Protein AF-A0A5R9F1H6-F1 (afdb_monomer)

Foldseek 3Di:
DPVQLVVLCVCLVVLLVVDDDVLNVLQVCQLQDQWDFPVSLVSSQVSPPQWDWDWDADPNKIKIKIWDDDPQWIWIWIATDDPRPDTAWIWIGDPNRTQDTAGPPDPPHDRPPTRRDPPVNNPD

Nearest PDB structures (foldseek):
  9b45-assembly1_E  TM=7.311E-01  e=3.780E+00  Pseudomonas virus Pa193
  7zhm-assembly2_D  TM=5.558E-01  e=1.874E+00  Salmonella enterica subsp. enterica serovar Typhimurium
  8eon-assembly1_f  TM=6.351E-01  e=4.248E+00  Pseudomonas phage vB_PaeM_E217
  6hxv-assembly1_A  TM=6.504E-01  e=8.566E+00  Danio rerio
  6jir-assembly1_A-2  TM=4.022E-01  e=3.363E+00  Caulobacter vibrioides CB15

Sequence (124 aa):
MNENISRFLSWTKGVIIQSRGVLKEKISNALNSESITIEDLATIIRYHPESKKQTQDFLGITFVTWTVNHGDNHYRLMEKGKYGEKILEVDAIVGGEKIIRYRTYESRSSLEKKISLPADLLGN

Radius of gyration: 14.34 Å; Cα contacts (8 Å, |Δi|>4): 211; chains: 1; bounding box: 34×33×36 Å

Solvent-accessible surface area (backbone atoms only — not comparable to full-atom values): 7052 Å² total; per-residue (Å²): 118,53,69,72,38,53,52,74,50,55,58,47,66,60,49,48,72,73,40,63,69,71,58,26,50,52,53,52,51,41,60,75,37,75,46,34,37,55,65,51,52,47,49,52,49,70,69,37,90,74,37,44,80,45,78,50,77,54,98,91,41,41,35,33,36,34,37,37,77,57,89,56,27,39,38,40,36,32,20,40,34,94,84,57,79,36,75,41,33,40,38,34,28,52,81,73,40,79,79,42,83,44,36,63,88,44,100,86,51,61,69,84,49,68,41,70,56,60,61,64,68,59,70,104

Structure (mmCIF, N/CA/C/O backbone):
data_AF-A0A5R9F1H6-F1
#
_entry.id   AF-A0A5R9F1H6-F1
#
loop_
_atom_site.group_PDB
_atom_site.id
_atom_site.type_symbol
_atom_site.label_atom_id
_atom_site.label_alt_id
_atom_site.label_comp_id
_atom_site.label_asym_id
_atom_site.label_entity_id
_atom_site.label_seq_id
_atom_site.pdbx_PDB_ins_code
_atom_site.Cartn_x
_atom_site.Cartn_y
_atom_site.Cartn_z
_atom_site.occupancy
_atom_site.B_iso_or_equiv
_atom_site.auth_seq_id
_atom_site.auth_comp_id
_atom_site.auth_asym_id
_atom_site.auth_atom_id
_atom_site.pdbx_PDB_model_num
ATOM 1 N N . MET A 1 1 ? 17.470 -1.976 -18.848 1.00 34.22 1 MET A N 1
ATOM 2 C CA . MET A 1 1 ? 16.150 -1.377 -18.565 1.00 34.22 1 MET A CA 1
ATOM 3 C C . MET A 1 1 ? 15.070 -2.437 -18.749 1.00 34.22 1 MET A C 1
ATOM 5 O O . MET A 1 1 ? 14.883 -2.912 -19.861 1.00 34.22 1 MET A O 1
ATOM 9 N N . ASN A 1 2 ? 14.439 -2.892 -17.664 1.00 37.19 2 ASN A N 1
ATOM 10 C CA . ASN A 1 2 ? 13.437 -3.961 -17.718 1.00 37.19 2 ASN A CA 1
ATOM 11 C C . ASN A 1 2 ? 12.063 -3.355 -18.084 1.00 37.19 2 ASN A C 1
ATOM 13 O O . ASN A 1 2 ? 11.523 -2.528 -17.347 1.00 37.19 2 ASN A O 1
ATOM 17 N N . GLU A 1 3 ? 11.518 -3.720 -19.248 1.00 45.88 3 GLU A N 1
ATOM 18 C CA . GLU A 1 3 ? 10.385 -3.038 -19.907 1.00 45.88 3 GLU A CA 1
ATOM 19 C C . GLU A 1 3 ? 9.105 -2.955 -19.055 1.00 45.88 3 GLU A C 1
ATOM 21 O O . GLU A 1 3 ? 8.288 -2.042 -19.212 1.00 45.88 3 GLU A O 1
ATOM 26 N N . ASN A 1 4 ? 8.936 -3.888 -18.120 1.00 45.72 4 ASN A N 1
ATOM 27 C CA . ASN A 1 4 ? 7.746 -3.994 -17.276 1.00 45.72 4 ASN A CA 1
ATOM 28 C C . ASN A 1 4 ? 7.649 -2.867 -16.239 1.00 45.72 4 ASN A C 1
ATOM 30 O O . ASN A 1 4 ? 6.552 -2.461 -15.856 1.00 45.72 4 ASN A O 1
ATOM 34 N N . ILE A 1 5 ? 8.787 -2.316 -15.817 1.00 50.00 5 ILE A N 1
ATOM 35 C CA . ILE A 1 5 ? 8.832 -1.251 -14.813 1.00 50.00 5 ILE A CA 1
ATOM 36 C C . ILE A 1 5 ? 8.722 0.114 -15.485 1.00 50.00 5 ILE A C 1
ATOM 38 O O . ILE A 1 5 ? 7.976 0.970 -15.022 1.00 50.00 5 ILE A O 1
ATOM 42 N N . SER A 1 6 ? 9.336 0.283 -16.656 1.00 50.66 6 SER A N 1
ATOM 43 C CA . SER A 1 6 ? 9.113 1.457 -17.505 1.00 50.66 6 SER A CA 1
ATOM 44 C C . SER A 1 6 ? 7.621 1.649 -17.818 1.00 50.66 6 SER A C 1
ATOM 46 O O . SER A 1 6 ? 7.147 2.783 -17.856 1.00 50.66 6 SER A O 1
ATOM 48 N N . ARG A 1 7 ? 6.845 0.561 -17.961 1.00 49.88 7 ARG A N 1
ATOM 49 C CA . ARG A 1 7 ? 5.375 0.621 -18.081 1.00 49.88 7 ARG A CA 1
ATOM 50 C C . ARG A 1 7 ? 4.671 0.960 -16.768 1.00 49.88 7 ARG A C 1
ATOM 52 O O . ARG A 1 7 ? 3.801 1.832 -16.794 1.00 49.88 7 ARG A O 1
ATOM 59 N N . PHE A 1 8 ? 5.088 0.377 -15.640 1.00 54.25 8 PHE A N 1
ATOM 60 C CA . PHE A 1 8 ? 4.627 0.798 -14.308 1.00 54.25 8 PHE A CA 1
ATOM 61 C C . PHE A 1 8 ? 4.988 2.252 -13.990 1.00 54.25 8 PHE A C 1
ATOM 63 O O . PHE A 1 8 ? 4.381 2.844 -13.122 1.00 54.25 8 PHE A O 1
ATOM 70 N N . LEU A 1 9 ? 5.935 2.879 -14.680 1.00 55.03 9 LEU A N 1
ATOM 71 C CA . LEU A 1 9 ? 6.195 4.311 -14.542 1.00 55.03 9 LEU A CA 1
ATOM 72 C C . LEU A 1 9 ? 5.527 5.132 -15.649 1.00 55.03 9 LEU A C 1
ATOM 74 O O . LEU A 1 9 ? 5.280 6.318 -15.471 1.00 55.03 9 LEU A O 1
ATOM 78 N N . SER A 1 10 ? 5.150 4.532 -16.777 1.00 53.50 10 SER A N 1
ATOM 79 C CA . SER A 1 10 ? 4.556 5.257 -17.908 1.00 53.50 10 SER A CA 1
ATOM 80 C C . SER A 1 10 ? 3.191 5.887 -17.604 1.00 53.50 10 SER A C 1
ATOM 82 O O . SER A 1 10 ? 2.882 6.953 -18.143 1.00 53.50 10 SER A O 1
ATOM 84 N N . TRP A 1 11 ? 2.397 5.301 -16.697 1.00 55.34 11 TRP A N 1
ATOM 85 C CA . TRP A 1 11 ? 1.113 5.883 -16.279 1.00 55.34 11 TRP A CA 1
ATOM 86 C C . TRP A 1 11 ? 1.279 7.210 -15.533 1.00 55.34 11 TRP A C 1
ATOM 88 O O . TRP A 1 11 ? 0.357 8.030 -15.497 1.00 55.34 11 TRP A O 1
ATOM 98 N N . THR A 1 12 ? 2.459 7.441 -14.952 1.00 54.56 12 THR A N 1
ATOM 99 C CA . THR A 1 12 ? 2.727 8.590 -14.085 1.00 54.56 12 THR A CA 1
ATOM 100 C C . THR A 1 12 ? 2.585 9.899 -14.849 1.00 54.56 12 THR A C 1
ATOM 102 O O . THR A 1 12 ? 2.068 10.858 -14.285 1.00 54.56 12 THR A O 1
ATOM 105 N N . LYS A 1 13 ? 2.883 9.928 -16.160 1.00 51.41 13 LYS A N 1
ATOM 106 C CA . LYS A 1 13 ? 2.628 11.098 -17.020 1.00 51.41 13 LYS A CA 1
ATOM 107 C C . LYS A 1 13 ? 1.157 11.524 -16.975 1.00 51.41 13 LYS A C 1
ATOM 109 O O . LYS A 1 13 ? 0.880 12.712 -16.872 1.00 51.41 13 LYS A O 1
ATOM 114 N N . GLY A 1 14 ? 0.218 10.577 -16.987 1.00 49.88 14 GLY A N 1
ATOM 115 C CA . GLY A 1 14 ? -1.219 10.864 -16.954 1.00 49.88 14 GLY A CA 1
ATOM 116 C C . GLY A 1 14 ? -1.705 11.390 -15.602 1.00 49.88 14 GLY A C 1
ATOM 117 O O . GLY A 1 14 ? -2.475 12.348 -15.554 1.00 49.88 14 GLY A O 1
ATOM 118 N N . VAL A 1 15 ? -1.216 10.823 -14.496 1.00 51.94 15 VAL A N 1
ATOM 119 C CA . VAL A 1 15 ? -1.651 11.215 -13.143 1.00 51.94 15 VAL A CA 1
ATOM 120 C C . VAL A 1 15 ? -0.975 12.499 -12.663 1.00 51.94 15 VAL A C 1
ATOM 122 O O . VAL A 1 15 ? -1.628 13.332 -12.040 1.00 51.94 15 VAL A O 1
ATOM 125 N N . ILE A 1 16 ? 0.278 12.744 -13.045 1.00 52.53 16 ILE A N 1
ATOM 126 C CA . ILE A 1 16 ? 0.993 14.013 -12.824 1.00 52.53 16 ILE A CA 1
ATOM 127 C C . ILE A 1 16 ? 0.272 15.193 -13.498 1.00 52.53 16 ILE A C 1
ATOM 129 O O . ILE A 1 16 ? 0.298 16.308 -12.978 1.00 52.53 16 ILE A O 1
ATOM 133 N N . ILE A 1 17 ? -0.386 14.966 -14.640 1.00 50.72 17 ILE A N 1
ATOM 134 C CA . ILE A 1 17 ? -1.145 15.999 -15.362 1.00 50.72 17 ILE A CA 1
ATOM 135 C C . ILE A 1 17 ? -2.502 16.282 -14.693 1.00 50.72 17 ILE A C 1
ATOM 137 O O . ILE A 1 17 ? -2.962 17.420 -14.719 1.00 50.72 17 ILE A O 1
ATOM 141 N N . GLN A 1 18 ? -3.129 15.279 -14.069 1.00 49.62 18 GLN A N 1
ATOM 142 C CA . GLN A 1 18 ? -4.490 15.380 -13.513 1.00 49.62 18 GLN A CA 1
ATOM 143 C C . GLN A 1 18 ? -4.542 15.672 -11.999 1.00 49.62 18 GLN A C 1
ATOM 145 O O . GLN A 1 18 ? -5.611 15.952 -11.456 1.00 49.62 18 GLN A O 1
ATOM 150 N N . SER A 1 19 ? -3.403 15.636 -11.302 1.00 53.41 19 SER A N 1
ATOM 151 C CA . SER A 1 19 ? -3.311 15.828 -9.847 1.00 53.41 19 SER A CA 1
ATOM 152 C C . SER A 1 19 ? -3.049 17.285 -9.444 1.00 53.41 19 SER A C 1
ATOM 154 O O . SER A 1 19 ? -2.298 18.000 -10.105 1.00 53.41 19 SER A O 1
ATOM 156 N N . ARG A 1 20 ? -3.596 17.724 -8.298 1.00 54.00 20 ARG A N 1
ATOM 157 C CA . ARG A 1 20 ? -3.278 19.036 -7.690 1.00 54.00 20 ARG A CA 1
ATOM 158 C C . ARG A 1 20 ? -1.779 19.143 -7.346 1.00 54.00 20 ARG A C 1
ATOM 160 O O . ARG A 1 20 ? -1.164 18.146 -6.973 1.00 54.00 20 ARG A O 1
ATOM 167 N N . GLY A 1 21 ? -1.218 20.358 -7.414 1.00 56.88 21 GLY A N 1
ATOM 168 C CA . GLY A 1 21 ? 0.232 20.641 -7.391 1.00 56.88 21 GLY A CA 1
ATOM 169 C C . GLY A 1 21 ? 1.065 19.889 -6.343 1.00 56.88 21 GLY A C 1
ATOM 170 O O . GLY A 1 21 ? 2.068 19.285 -6.696 1.00 56.88 21 GLY A O 1
ATOM 171 N N . VAL A 1 22 ? 0.605 19.812 -5.091 1.00 58.81 22 VAL A N 1
ATOM 172 C CA . VAL A 1 22 ? 1.346 19.130 -4.007 1.00 58.81 22 VAL A CA 1
ATOM 173 C C . VAL A 1 22 ? 1.464 17.613 -4.230 1.00 58.81 22 VAL A C 1
ATOM 175 O O . VAL A 1 22 ? 2.492 17.010 -3.931 1.00 58.81 22 VAL A O 1
ATOM 178 N N . LEU A 1 23 ? 0.424 16.972 -4.774 1.00 60.41 23 LEU A N 1
ATOM 179 C CA . LEU A 1 23 ? 0.442 15.532 -5.063 1.00 60.41 23 LEU A CA 1
ATOM 180 C C . LEU A 1 23 ? 1.337 15.229 -6.271 1.00 60.41 23 LEU A C 1
ATOM 182 O O . LEU A 1 23 ? 2.071 14.243 -6.270 1.00 60.41 23 LEU A O 1
ATOM 186 N N . LYS A 1 24 ? 1.318 16.120 -7.267 1.00 60.78 24 LYS A N 1
ATOM 187 C CA . LYS A 1 24 ? 2.201 16.070 -8.434 1.00 60.78 24 LYS A CA 1
ATOM 188 C C . LYS A 1 24 ? 3.674 16.123 -8.022 1.00 60.78 24 LYS A C 1
ATOM 190 O O . LYS A 1 24 ? 4.463 15.310 -8.494 1.00 60.78 24 LYS A O 1
ATOM 195 N N . GLU A 1 25 ? 4.027 17.043 -7.126 1.00 64.44 25 GLU A N 1
ATOM 196 C CA . GLU A 1 25 ? 5.391 17.187 -6.607 1.00 64.44 25 GLU A CA 1
ATOM 197 C C . GLU A 1 25 ? 5.832 15.964 -5.805 1.00 64.44 25 GLU A C 1
ATOM 199 O O . GLU A 1 25 ? 6.925 15.460 -6.039 1.00 64.44 25 GLU A O 1
ATOM 204 N N . LYS A 1 26 ? 4.982 15.423 -4.920 1.00 63.00 26 LYS A N 1
ATOM 205 C CA . LYS A 1 26 ? 5.319 14.211 -4.152 1.00 63.00 26 LYS A CA 1
ATOM 206 C C . LYS A 1 26 ? 5.574 12.999 -5.046 1.00 63.00 26 LYS A C 1
ATOM 208 O O . LYS A 1 26 ? 6.574 12.314 -4.865 1.00 63.00 26 LYS A O 1
ATOM 213 N N . ILE A 1 27 ? 4.710 12.765 -6.034 1.00 62.09 27 ILE A N 1
ATOM 214 C CA . ILE A 1 27 ? 4.878 11.659 -6.985 1.00 62.09 27 ILE A CA 1
ATOM 215 C C . ILE A 1 27 ? 6.137 11.881 -7.831 1.00 62.09 27 ILE A C 1
ATOM 217 O O . ILE A 1 27 ? 6.950 10.974 -7.959 1.00 62.09 27 ILE A O 1
ATOM 221 N N . SER A 1 28 ? 6.345 13.089 -8.362 1.00 61.97 28 SER A N 1
ATOM 222 C CA . SER A 1 28 ? 7.538 13.400 -9.158 1.00 61.97 28 SER A CA 1
ATOM 223 C C . SER A 1 28 ? 8.830 13.238 -8.355 1.00 61.97 28 SER A C 1
ATOM 225 O O . SER A 1 28 ? 9.795 12.678 -8.864 1.00 61.97 28 SER A O 1
ATOM 227 N N . ASN A 1 29 ? 8.860 13.708 -7.109 1.00 65.19 29 ASN A N 1
ATOM 228 C CA . ASN A 1 29 ? 10.036 13.604 -6.248 1.00 65.19 29 ASN A CA 1
ATOM 229 C C . ASN A 1 29 ? 10.325 12.150 -5.867 1.00 65.19 29 ASN A C 1
ATOM 231 O O . ASN A 1 29 ? 11.485 11.754 -5.8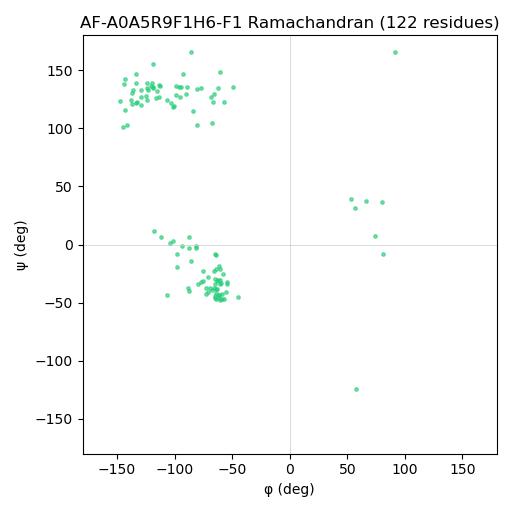64 1.00 65.19 29 ASN A O 1
ATOM 235 N N . ALA A 1 30 ? 9.293 11.346 -5.599 1.00 60.88 30 ALA A N 1
ATOM 236 C CA . ALA A 1 30 ? 9.457 9.922 -5.321 1.00 60.88 30 ALA A CA 1
ATOM 237 C C . ALA A 1 30 ? 10.025 9.157 -6.529 1.00 60.88 30 ALA A C 1
ATOM 239 O O . ALA A 1 30 ? 10.869 8.287 -6.362 1.00 60.88 30 ALA A O 1
ATOM 240 N N . LEU A 1 31 ? 9.601 9.502 -7.7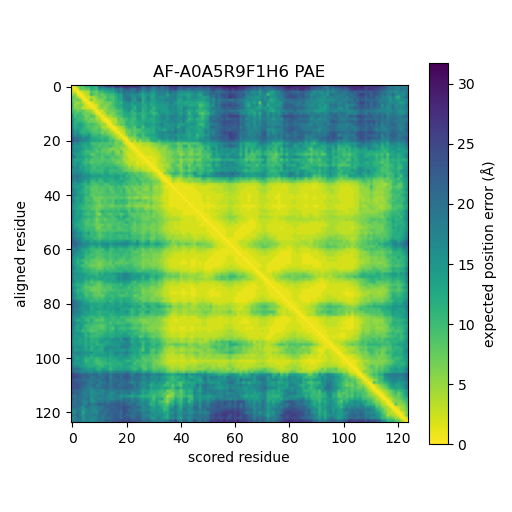47 1.00 62.66 31 LEU A N 1
ATOM 241 C CA . LEU A 1 31 ? 10.062 8.843 -8.973 1.00 62.66 31 LEU A CA 1
ATOM 242 C C . LEU A 1 31 ? 11.476 9.251 -9.398 1.00 62.66 31 LEU A C 1
ATOM 244 O O . LEU A 1 31 ? 12.190 8.444 -9.978 1.00 62.66 31 LEU A O 1
ATOM 248 N N . ASN A 1 32 ? 11.877 10.488 -9.105 1.00 59.09 32 ASN A N 1
ATOM 249 C CA . ASN A 1 32 ? 13.210 11.002 -9.431 1.00 59.09 32 ASN A CA 1
ATOM 250 C C . ASN A 1 32 ? 14.252 10.710 -8.335 1.00 59.09 32 ASN A C 1
ATOM 252 O O . ASN A 1 32 ? 15.412 11.090 -8.480 1.00 59.09 32 ASN A O 1
ATOM 256 N N . SER A 1 33 ? 13.845 10.100 -7.220 1.00 60.22 33 SER A N 1
ATOM 257 C CA . SER A 1 33 ? 14.716 9.816 -6.082 1.00 60.22 33 SER A CA 1
ATOM 258 C C . SER A 1 33 ? 15.202 8.368 -6.110 1.00 60.22 33 SER A C 1
ATOM 260 O O . SER A 1 33 ? 14.415 7.441 -6.267 1.00 60.22 33 SER A O 1
ATOM 262 N N . GLU A 1 34 ? 16.493 8.158 -5.837 1.00 60.38 34 GLU A N 1
ATOM 263 C CA . GLU A 1 34 ? 17.112 6.828 -5.650 1.00 60.38 34 GLU A CA 1
ATOM 264 C C . GLU A 1 34 ? 16.574 6.066 -4.417 1.00 60.38 34 GLU A C 1
ATOM 266 O O . GLU A 1 34 ? 16.881 4.895 -4.176 1.00 60.38 34 GLU A O 1
ATOM 271 N N . SER A 1 35 ? 15.762 6.737 -3.596 1.00 64.75 35 SER A N 1
ATOM 272 C CA . SER A 1 35 ? 15.106 6.159 -2.427 1.00 64.75 35 SER A CA 1
ATOM 273 C C . SER A 1 35 ? 13.711 6.744 -2.236 1.00 64.75 35 SER A C 1
ATOM 275 O O . SER A 1 35 ? 13.521 7.956 -2.347 1.00 64.75 35 SER A O 1
ATOM 277 N N . ILE A 1 36 ? 12.743 5.897 -1.895 1.00 73.19 36 ILE A N 1
ATOM 278 C CA . ILE A 1 36 ? 11.386 6.334 -1.550 1.00 73.19 36 ILE A CA 1
ATOM 279 C C . ILE A 1 36 ? 11.042 5.930 -0.124 1.00 73.19 36 ILE A C 1
ATOM 281 O O . ILE A 1 36 ? 11.597 4.977 0.432 1.00 73.19 36 ILE A O 1
ATOM 285 N N . THR A 1 37 ? 10.120 6.660 0.489 1.00 82.31 37 THR A N 1
ATOM 286 C CA . THR A 1 37 ? 9.552 6.268 1.780 1.00 82.31 37 THR A CA 1
ATOM 287 C C . THR A 1 37 ? 8.373 5.311 1.593 1.00 82.31 37 THR A C 1
ATOM 289 O O . THR A 1 37 ? 7.812 5.169 0.503 1.00 82.31 37 THR A O 1
ATOM 292 N N . ILE A 1 38 ? 7.955 4.659 2.680 1.00 84.00 38 ILE A N 1
ATOM 293 C CA . ILE A 1 38 ? 6.728 3.848 2.695 1.00 84.00 38 ILE A CA 1
ATOM 294 C C . ILE A 1 38 ? 5.490 4.690 2.368 1.00 84.00 38 ILE A C 1
ATOM 296 O O . ILE A 1 38 ? 4.571 4.204 1.708 1.00 84.00 38 ILE A O 1
ATOM 300 N N . GLU A 1 39 ? 5.469 5.954 2.786 1.00 83.94 39 GLU A N 1
ATOM 301 C CA . GLU A 1 39 ? 4.366 6.874 2.502 1.00 83.94 39 GLU A CA 1
ATOM 302 C C . GLU A 1 39 ? 4.289 7.256 1.022 1.00 83.94 39 GLU A C 1
ATOM 304 O O . GLU A 1 39 ? 3.190 7.349 0.462 1.00 83.94 39 GLU A O 1
ATOM 309 N N . ASP A 1 40 ? 5.441 7.431 0.372 1.00 80.25 40 ASP A N 1
ATOM 310 C CA . ASP A 1 40 ? 5.508 7.687 -1.066 1.00 80.25 40 ASP A CA 1
ATOM 311 C C . ASP A 1 40 ? 4.973 6.483 -1.842 1.00 80.25 40 ASP A C 1
ATOM 313 O O . ASP A 1 40 ? 4.098 6.634 -2.696 1.00 80.25 40 ASP A O 1
ATOM 317 N N . LEU A 1 41 ? 5.408 5.269 -1.485 1.00 82.00 41 LEU A N 1
ATOM 318 C CA . LEU A 1 41 ? 4.909 4.043 -2.107 1.00 82.00 41 LEU A CA 1
ATOM 319 C C . LEU A 1 41 ? 3.405 3.859 -1.886 1.00 82.00 41 LEU A C 1
ATOM 321 O O . LEU A 1 41 ? 2.676 3.533 -2.822 1.00 82.00 41 LEU A O 1
ATOM 325 N N . ALA A 1 42 ? 2.917 4.109 -0.671 1.00 87.56 42 ALA A N 1
ATOM 326 C CA . ALA A 1 42 ? 1.490 4.068 -0.380 1.00 87.56 42 ALA A CA 1
ATOM 327 C C . ALA A 1 42 ? 0.719 5.061 -1.260 1.00 87.56 42 ALA A C 1
ATOM 329 O O . ALA A 1 42 ? -0.316 4.720 -1.828 1.00 87.56 42 ALA A O 1
ATOM 330 N N . THR A 1 43 ? 1.245 6.274 -1.432 1.00 84.00 43 THR A N 1
ATOM 331 C CA . THR A 1 43 ? 0.660 7.289 -2.316 1.00 84.00 43 THR A CA 1
ATOM 332 C C . THR A 1 43 ? 0.603 6.797 -3.761 1.00 84.00 43 THR A C 1
ATOM 334 O O . THR A 1 43 ? -0.461 6.850 -4.376 1.00 84.00 43 THR A O 1
ATOM 337 N N . ILE A 1 44 ? 1.698 6.244 -4.281 1.00 80.81 44 ILE A N 1
ATOM 338 C CA . ILE A 1 44 ? 1.768 5.674 -5.633 1.00 80.81 44 ILE A CA 1
ATOM 339 C C . ILE A 1 44 ? 0.709 4.576 -5.812 1.00 80.81 44 ILE A C 1
ATOM 341 O O . ILE A 1 44 ? -0.044 4.618 -6.780 1.00 80.81 44 ILE A O 1
ATOM 345 N N . ILE A 1 45 ? 0.582 3.642 -4.862 1.00 87.00 45 ILE A N 1
ATOM 346 C CA . ILE A 1 45 ? -0.399 2.545 -4.931 1.00 87.00 45 ILE A CA 1
ATOM 347 C C . ILE A 1 45 ? -1.842 3.071 -4.897 1.00 87.00 45 ILE A C 1
ATOM 349 O O . ILE A 1 45 ? -2.678 2.581 -5.657 1.00 87.00 45 ILE A O 1
ATOM 353 N N . ARG A 1 46 ? -2.164 4.064 -4.052 1.00 86.88 46 ARG A N 1
ATOM 354 C CA . ARG A 1 46 ? -3.529 4.629 -3.960 1.00 86.88 46 ARG A CA 1
ATOM 355 C C . ARG A 1 46 ? -3.976 5.297 -5.260 1.00 86.88 46 ARG A C 1
ATOM 357 O O . ARG A 1 46 ? -5.146 5.208 -5.614 1.00 86.88 46 ARG A O 1
ATOM 364 N N . TYR A 1 47 ? -3.056 5.978 -5.939 1.00 83.25 47 TYR A N 1
ATOM 365 C CA . TYR A 1 47 ? -3.363 6.779 -7.127 1.00 83.25 47 TYR A CA 1
ATOM 366 C C . TYR A 1 47 ? -3.000 6.097 -8.450 1.00 83.25 47 TYR A C 1
ATOM 368 O O . TYR A 1 47 ? -3.191 6.691 -9.510 1.00 83.25 47 TYR A O 1
ATOM 376 N N . HIS A 1 48 ? -2.506 4.858 -8.410 1.00 80.25 48 HIS A N 1
ATOM 377 C CA . HIS A 1 48 ? -2.268 4.078 -9.617 1.00 80.25 48 HIS A CA 1
ATOM 378 C C . HIS A 1 48 ? -3.601 3.830 -10.353 1.00 80.25 48 HIS A C 1
ATOM 380 O O . HIS A 1 48 ? -4.578 3.434 -9.713 1.00 80.25 48 HIS A O 1
ATOM 386 N N . PRO A 1 49 ? -3.680 4.009 -11.684 1.00 77.94 49 PRO A N 1
ATOM 387 C CA . PRO A 1 49 ? -4.938 3.899 -12.432 1.00 77.94 49 PRO A CA 1
ATOM 388 C C . PRO A 1 49 ? -5.559 2.500 -12.371 1.00 77.94 49 PRO A C 1
ATOM 390 O O . PRO A 1 49 ? -6.775 2.358 -12.402 1.00 77.94 49 PRO A O 1
ATOM 393 N N . GLU A 1 50 ? -4.728 1.465 -12.253 1.00 82.25 50 GLU A N 1
ATOM 394 C CA . GLU A 1 50 ? -5.177 0.073 -12.105 1.00 82.25 50 GLU A CA 1
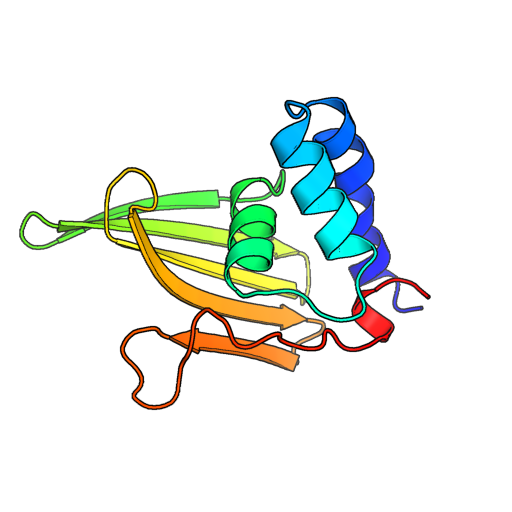ATOM 395 C C . GLU A 1 50 ? -5.422 -0.332 -10.639 1.00 82.25 50 GLU A C 1
ATOM 397 O O . GLU A 1 50 ? -5.653 -1.507 -10.350 1.00 82.25 50 GLU A O 1
ATOM 402 N N . SER A 1 51 ? -5.344 0.616 -9.698 1.00 87.88 51 SER A N 1
ATOM 403 C CA . SER A 1 51 ? -5.519 0.325 -8.278 1.00 87.88 51 SER A CA 1
ATOM 404 C C . SER A 1 51 ? -6.952 -0.078 -7.967 1.00 87.88 51 SER A C 1
ATOM 406 O O . SER A 1 51 ? -7.914 0.628 -8.273 1.00 87.88 51 SER A O 1
ATOM 408 N N . LYS A 1 52 ? -7.099 -1.226 -7.312 1.00 93.06 52 LYS A N 1
ATOM 409 C CA . LYS A 1 52 ? -8.376 -1.728 -6.815 1.00 93.06 52 LYS A CA 1
ATOM 410 C C . LYS A 1 52 ? -8.457 -1.494 -5.319 1.00 93.06 52 LYS A C 1
ATOM 412 O O . LYS A 1 52 ? -7.634 -2.014 -4.564 1.00 93.06 52 LYS A O 1
ATOM 417 N N . LYS A 1 53 ? -9.481 -0.749 -4.906 1.00 94.62 53 LYS A N 1
ATOM 418 C CA . LYS A 1 53 ? -9.819 -0.513 -3.503 1.00 94.62 53 LYS A CA 1
ATOM 419 C C . LYS A 1 53 ? -10.783 -1.584 -3.001 1.00 94.62 53 LYS A C 1
ATOM 421 O O . LYS A 1 53 ? -11.845 -1.788 -3.581 1.00 94.62 53 LYS A O 1
ATOM 426 N N . GLN A 1 54 ? -10.451 -2.192 -1.874 1.00 95.75 54 GLN A N 1
ATOM 427 C CA . GLN A 1 54 ? -11.334 -3.034 -1.081 1.00 95.75 54 GLN A CA 1
ATOM 428 C C . GLN A 1 54 ? -11.479 -2.421 0.311 1.00 95.75 54 GLN A C 1
ATOM 430 O O . GLN A 1 54 ? -10.514 -1.928 0.893 1.00 95.75 54 GLN A O 1
ATOM 435 N N . THR A 1 55 ? -12.690 -2.427 0.852 1.00 95.62 55 THR A N 1
ATOM 436 C CA . THR A 1 55 ? -12.965 -1.949 2.210 1.00 95.62 55 THR A CA 1
ATOM 437 C C . THR A 1 55 ? -13.649 -3.057 2.989 1.00 95.62 55 THR A C 1
ATOM 439 O O . THR A 1 55 ? -14.542 -3.719 2.465 1.00 95.62 55 THR A O 1
ATOM 442 N N . GLN A 1 56 ? -13.196 -3.276 4.217 1.00 94.75 56 GLN A N 1
ATOM 443 C CA . GLN A 1 56 ? -13.719 -4.297 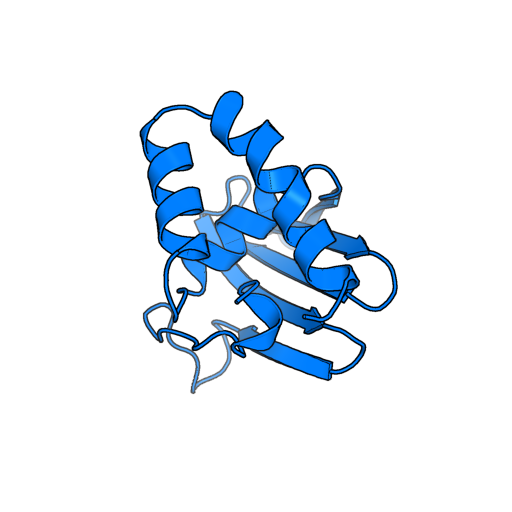5.108 1.00 94.75 56 GLN A CA 1
ATOM 444 C C . GLN A 1 56 ? -13.854 -3.725 6.512 1.00 94.75 56 GLN A C 1
ATOM 446 O O . GLN A 1 56 ? -12.898 -3.175 7.050 1.00 94.75 56 GLN A O 1
ATOM 451 N N . ASP A 1 57 ? -15.020 -3.913 7.117 1.00 95.19 57 ASP A N 1
ATOM 452 C CA . ASP A 1 57 ? -15.245 -3.573 8.515 1.00 95.19 57 ASP A CA 1
ATOM 453 C C . ASP A 1 57 ? -15.118 -4.832 9.371 1.00 95.19 57 ASP A C 1
ATOM 455 O O . ASP A 1 57 ? -15.737 -5.862 9.096 1.00 95.19 57 ASP A O 1
ATOM 459 N N . PHE A 1 58 ? -14.302 -4.761 10.418 1.00 92.25 58 PHE A N 1
ATOM 460 C CA . PHE A 1 58 ? -14.115 -5.849 11.366 1.00 92.25 58 PHE A CA 1
ATOM 461 C C . PHE A 1 58 ? -14.098 -5.293 12.787 1.00 92.25 58 PHE A C 1
ATOM 463 O O . PHE A 1 58 ? -13.278 -4.438 13.115 1.00 92.25 58 PHE A O 1
ATOM 470 N N . LEU A 1 59 ? -15.025 -5.763 13.629 1.00 92.88 59 LEU A N 1
ATOM 471 C CA . LEU A 1 59 ? -15.178 -5.316 15.023 1.00 92.88 59 LEU A CA 1
ATOM 472 C C . LEU A 1 59 ? -15.307 -3.784 15.165 1.00 92.88 59 LEU A C 1
ATOM 474 O O . LEU A 1 59 ? -14.737 -3.181 16.070 1.00 92.88 59 LEU A O 1
ATOM 478 N N . GLY A 1 60 ? -16.026 -3.140 14.239 1.00 91.31 60 GLY A N 1
ATOM 479 C CA . GLY A 1 60 ? -16.197 -1.681 14.225 1.00 91.31 60 GLY A CA 1
ATOM 480 C C . GLY A 1 60 ? -14.963 -0.896 13.762 1.00 91.31 60 GLY A C 1
ATOM 481 O O . GLY A 1 60 ? -14.954 0.329 13.840 1.00 91.31 60 GLY A O 1
ATOM 482 N N . ILE A 1 61 ? -13.925 -1.578 13.273 1.00 92.25 61 ILE A N 1
ATOM 483 C CA . ILE A 1 61 ? -12.741 -0.963 12.678 1.00 92.25 61 ILE A CA 1
ATOM 484 C C . ILE A 1 61 ? -12.799 -1.162 11.167 1.00 92.25 61 ILE A C 1
ATOM 486 O O . ILE A 1 61 ? -12.859 -2.294 10.688 1.00 92.25 61 ILE A O 1
ATOM 490 N N . THR A 1 62 ? -12.727 -0.064 10.421 1.00 95.31 62 THR A N 1
ATOM 491 C CA . THR A 1 62 ? -12.605 -0.103 8.963 1.00 95.31 62 THR A CA 1
ATOM 492 C C . THR A 1 62 ? -11.161 -0.359 8.559 1.00 95.31 62 THR A C 1
ATOM 494 O O . THR A 1 62 ? -10.237 0.290 9.054 1.00 95.31 62 THR A O 1
ATOM 497 N N . PHE A 1 63 ? -10.975 -1.272 7.618 1.00 95.19 63 PHE A N 1
ATOM 498 C CA . PHE A 1 63 ? -9.720 -1.547 6.942 1.00 95.19 63 PHE A CA 1
ATOM 499 C C . PHE A 1 63 ? -9.890 -1.277 5.454 1.00 95.19 63 PHE A C 1
ATOM 501 O O . PHE A 1 63 ? -10.872 -1.691 4.834 1.00 95.19 63 PHE A O 1
ATOM 508 N N . VAL A 1 64 ? -8.917 -0.591 4.869 1.00 96.62 64 VAL A N 1
ATOM 509 C CA . VAL A 1 64 ? -8.876 -0.312 3.437 1.00 96.62 64 VAL A CA 1
ATOM 510 C C . VAL A 1 64 ? -7.652 -0.998 2.860 1.00 96.62 64 VAL A C 1
ATOM 512 O O . VAL A 1 64 ? -6.539 -0.809 3.337 1.00 96.62 64 VAL A O 1
ATOM 515 N N . THR A 1 65 ? -7.861 -1.814 1.835 1.00 96.56 65 THR A N 1
ATOM 516 C CA . THR A 1 65 ? -6.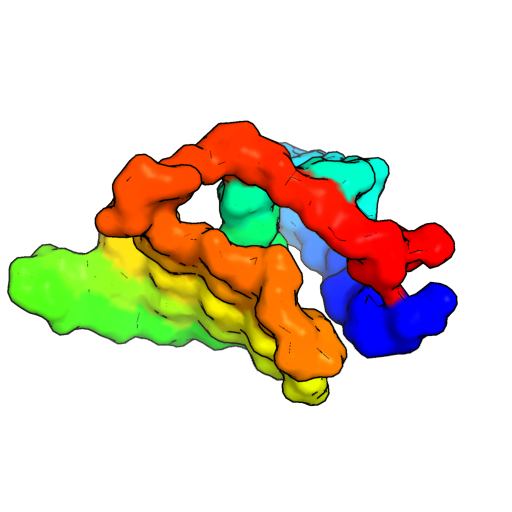790 -2.462 1.083 1.00 96.56 65 THR A CA 1
ATOM 517 C C . THR A 1 65 ? -6.796 -1.938 -0.343 1.00 96.56 65 THR A C 1
ATOM 519 O O . THR A 1 65 ? -7.838 -1.908 -0.994 1.00 96.56 65 THR A O 1
ATOM 522 N N . TRP A 1 66 ? -5.629 -1.556 -0.836 1.00 94.94 66 TRP A N 1
ATOM 523 C CA . TRP A 1 66 ? -5.390 -1.194 -2.224 1.00 94.94 66 TRP A CA 1
ATOM 524 C C . TRP A 1 66 ? -4.476 -2.235 -2.853 1.00 94.94 66 TRP A C 1
ATOM 526 O O . TRP A 1 66 ? -3.494 -2.655 -2.236 1.00 94.94 66 TRP A O 1
ATOM 536 N N . THR A 1 67 ? -4.794 -2.656 -4.072 1.00 93.56 67 THR A N 1
ATOM 537 C CA . THR A 1 67 ? -3.986 -3.625 -4.821 1.00 93.56 67 THR A CA 1
ATOM 538 C C . THR A 1 67 ? -3.765 -3.162 -6.246 1.00 93.56 67 THR A C 1
ATOM 540 O O . THR A 1 67 ? -4.687 -2.662 -6.886 1.00 93.56 67 THR A O 1
ATOM 543 N N . VAL A 1 68 ? -2.551 -3.358 -6.745 1.00 88.38 68 VAL A N 1
ATOM 544 C CA . VAL A 1 68 ? -2.188 -3.146 -8.147 1.00 88.38 68 VAL A CA 1
ATOM 545 C C . VAL A 1 68 ? -1.475 -4.405 -8.609 1.00 88.38 68 VAL A C 1
ATOM 547 O O . VAL A 1 68 ? -0.447 -4.764 -8.041 1.00 88.38 68 VAL A O 1
ATOM 550 N N . ASN A 1 69 ? -2.019 -5.068 -9.625 1.00 85.50 69 ASN A N 1
ATOM 551 C CA . ASN A 1 69 ? -1.429 -6.272 -10.201 1.00 85.50 69 ASN A CA 1
ATOM 552 C C . ASN A 1 69 ? -1.217 -6.038 -11.693 1.00 85.50 69 ASN A C 1
ATOM 554 O O . ASN A 1 69 ? -2.177 -5.721 -12.394 1.00 85.50 69 ASN A O 1
ATOM 558 N N . HIS A 1 70 ? 0.014 -6.216 -12.163 1.00 73.19 70 HIS A N 1
ATOM 559 C CA . HIS A 1 70 ? 0.375 -6.050 -13.565 1.00 73.19 70 HIS A CA 1
ATOM 560 C C . HIS A 1 70 ? 1.449 -7.071 -13.955 1.00 73.19 70 HIS A C 1
ATOM 562 O O . HIS A 1 70 ? 2.627 -6.898 -13.636 1.00 73.19 70 HIS A O 1
ATOM 568 N N . GLY A 1 71 ? 1.045 -8.150 -14.631 1.00 77.38 71 GLY A N 1
ATOM 569 C CA . GLY A 1 71 ? 1.938 -9.277 -14.918 1.00 77.38 71 GLY A CA 1
ATOM 570 C C . GLY A 1 71 ? 2.516 -9.867 -13.628 1.00 77.38 71 GLY A C 1
ATOM 571 O O . GLY A 1 71 ? 1.768 -10.193 -12.709 1.00 77.38 71 GLY A O 1
ATOM 572 N N . ASP A 1 72 ? 3.845 -9.936 -13.538 1.00 76.06 72 ASP A N 1
ATOM 573 C CA . ASP A 1 72 ? 4.563 -10.449 -12.361 1.00 76.06 72 ASP A CA 1
ATOM 574 C C . ASP A 1 72 ? 4.720 -9.417 -11.228 1.00 76.06 72 ASP A C 1
ATOM 576 O O . ASP A 1 72 ? 5.267 -9.723 -10.162 1.00 76.06 72 ASP A O 1
ATOM 580 N N . ASN A 1 73 ? 4.231 -8.190 -11.428 1.00 78.44 73 ASN A N 1
ATOM 581 C CA . ASN A 1 73 ? 4.331 -7.112 -10.453 1.00 78.44 73 ASN A CA 1
ATOM 582 C C . ASN A 1 73 ? 3.064 -7.040 -9.600 1.00 78.44 73 ASN A C 1
ATOM 584 O O . ASN A 1 73 ? 1.954 -6.925 -10.123 1.00 78.44 73 ASN A O 1
ATOM 588 N N . HIS A 1 74 ? 3.240 -7.064 -8.282 1.00 86.00 74 HIS A N 1
ATOM 589 C CA . HIS A 1 74 ? 2.151 -7.054 -7.316 1.00 86.00 74 HIS A CA 1
ATOM 590 C C . HIS A 1 74 ? 2.448 -6.046 -6.215 1.00 86.00 74 HIS A C 1
ATOM 592 O O . HIS A 1 74 ? 3.438 -6.165 -5.4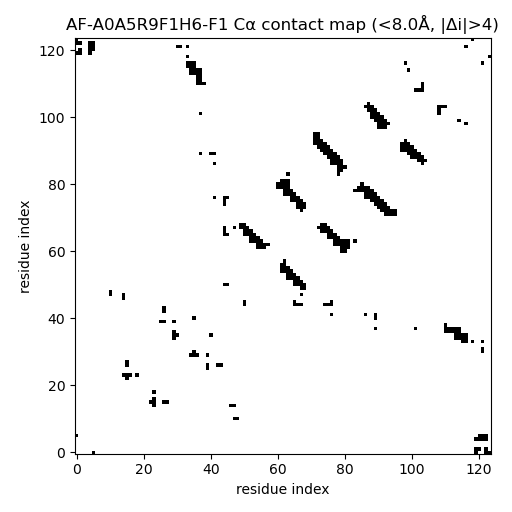92 1.00 86.00 74 HIS A O 1
ATOM 598 N N . TYR A 1 75 ? 1.555 -5.079 -6.052 1.00 88.62 75 TYR A N 1
ATOM 599 C CA . TYR A 1 75 ? 1.636 -4.073 -5.005 1.00 88.62 75 TYR A CA 1
ATOM 600 C C . TYR A 1 75 ? 0.399 -4.150 -4.128 1.00 88.62 75 TYR A C 1
ATOM 602 O O . TYR A 1 75 ? -0.729 -4.250 -4.619 1.00 88.62 75 TYR A O 1
ATOM 610 N N . ARG A 1 76 ? 0.609 -4.074 -2.818 1.00 93.50 76 ARG A N 1
ATOM 611 C CA . ARG A 1 76 ? -0.459 -4.103 -1.825 1.00 93.50 76 ARG A CA 1
ATOM 612 C C . ARG A 1 76 ? -0.197 -3.049 -0.766 1.00 93.50 76 ARG A C 1
ATOM 614 O O . ARG A 1 76 ? 0.898 -2.975 -0.222 1.00 93.50 76 ARG A O 1
ATOM 621 N N . LEU A 1 77 ? -1.227 -2.280 -0.447 1.00 94.88 77 LEU A N 1
ATOM 622 C CA . LEU A 1 77 ? -1.256 -1.342 0.667 1.00 94.88 77 LEU A CA 1
ATOM 623 C C . LEU A 1 77 ? -2.458 -1.692 1.540 1.00 94.88 77 LEU A C 1
ATOM 625 O O . LEU A 1 77 ? -3.572 -1.782 1.031 1.00 94.88 77 LEU A O 1
ATOM 629 N N . MET A 1 78 ? -2.246 -1.864 2.840 1.00 95.56 78 MET A N 1
ATOM 630 C CA . MET A 1 78 ? -3.318 -2.032 3.816 1.00 95.56 78 MET A CA 1
ATOM 631 C C . MET A 1 78 ? -3.272 -0.913 4.843 1.00 95.56 78 MET A C 1
ATOM 633 O O . MET A 1 78 ? -2.216 -0.579 5.381 1.00 95.56 78 MET A O 1
ATOM 637 N N . GLU A 1 79 ? -4.439 -0.364 5.140 1.00 95.19 79 GLU A N 1
ATOM 638 C CA . GLU A 1 79 ? -4.613 0.797 5.996 1.00 95.19 79 GLU A CA 1
ATOM 639 C C . GLU A 1 79 ? -5.731 0.554 7.002 1.00 95.19 79 GLU A C 1
ATOM 641 O O . GLU A 1 79 ? -6.725 -0.117 6.713 1.00 95.19 79 GLU A O 1
ATOM 646 N N . LYS A 1 80 ? -5.571 1.132 8.188 1.00 94.38 80 LYS A N 1
ATOM 647 C CA . LYS A 1 80 ? -6.624 1.247 9.189 1.00 94.38 80 LYS A CA 1
ATOM 648 C C . LYS A 1 80 ? -7.315 2.596 9.038 1.00 94.38 80 LYS A C 1
ATOM 650 O O . LYS A 1 80 ? -6.647 3.627 8.983 1.00 94.38 80 LYS A O 1
ATOM 655 N N . GLY A 1 81 ? -8.638 2.550 9.105 1.00 89.19 81 GLY A N 1
ATOM 656 C CA . GLY A 1 81 ? -9.538 3.684 9.005 1.00 89.19 81 GLY A CA 1
ATOM 657 C C . GLY A 1 81 ? -10.001 3.946 7.568 1.00 89.19 81 GLY A C 1
ATOM 658 O O . GLY A 1 81 ? -9.489 3.383 6.599 1.00 89.19 81 GLY A O 1
ATOM 659 N N . LYS A 1 82 ? -11.048 4.762 7.436 1.00 81.00 82 LYS A N 1
ATOM 660 C CA . LYS A 1 82 ? -11.785 4.960 6.177 1.00 81.00 82 LYS A CA 1
ATOM 661 C C . LYS A 1 82 ? -11.020 5.826 5.170 1.00 81.00 82 LYS A C 1
ATOM 663 O O . LYS A 1 82 ? -11.279 5.740 3.964 1.00 81.00 82 LYS A O 1
ATOM 668 N N . TYR A 1 83 ? -10.099 6.649 5.658 1.00 82.00 83 TYR A N 1
ATOM 669 C CA . TYR A 1 83 ? -9.373 7.664 4.899 1.00 82.00 83 TYR A CA 1
ATOM 670 C C . TYR A 1 83 ? -7.857 7.427 4.869 1.00 82.00 83 TYR A C 1
ATOM 672 O O . TYR A 1 83 ? -7.120 8.301 4.420 1.00 82.00 83 TYR A O 1
ATOM 680 N N . GLY A 1 84 ? -7.391 6.251 5.300 1.00 79.31 84 GLY A N 1
ATOM 681 C CA . GLY A 1 84 ? -5.965 5.924 5.332 1.00 79.31 84 GLY A CA 1
ATOM 682 C C . GLY A 1 84 ? -5.246 6.525 6.541 1.00 79.31 84 GLY A C 1
ATOM 683 O O . GLY A 1 84 ? -4.105 6.963 6.440 1.00 79.31 84 GLY A O 1
ATOM 684 N N . GLU A 1 85 ? -5.917 6.565 7.691 1.00 87.69 85 GLU A N 1
ATOM 685 C CA . GLU A 1 85 ? -5.458 7.184 8.937 1.00 87.69 85 GLU A CA 1
ATOM 686 C C . GLU A 1 85 ? -4.169 6.545 9.465 1.00 87.69 85 GLU A C 1
ATOM 688 O O . GLU A 1 85 ? -3.364 7.208 10.119 1.00 87.69 85 GLU A O 1
ATOM 693 N N . LYS A 1 86 ? -3.961 5.251 9.196 1.00 90.19 86 LYS A N 1
ATOM 694 C CA . LYS A 1 86 ? -2.719 4.557 9.538 1.00 90.19 86 LYS A CA 1
ATOM 695 C C . LYS A 1 86 ? -2.386 3.475 8.522 1.00 90.19 86 LYS A C 1
ATOM 697 O O . LYS A 1 86 ? -3.146 2.524 8.361 1.00 90.19 86 LYS A O 1
ATOM 702 N N . ILE A 1 87 ? -1.199 3.559 7.927 1.00 91.75 87 ILE A N 1
ATOM 703 C CA . ILE A 1 87 ? -0.629 2.464 7.136 1.00 91.75 87 ILE A CA 1
ATOM 704 C C . ILE A 1 87 ? -0.344 1.289 8.077 1.00 91.75 87 ILE A C 1
ATOM 706 O O . ILE A 1 87 ? 0.265 1.455 9.139 1.00 91.75 87 ILE A O 1
ATOM 710 N N . LEU A 1 88 ? -0.807 0.101 7.702 1.00 92.50 88 LEU A N 1
ATOM 711 C CA . LEU A 1 88 ? -0.561 -1.152 8.413 1.00 92.50 88 LEU A CA 1
ATOM 712 C C . LEU A 1 88 ? 0.436 -2.025 7.667 1.00 92.50 88 LEU A C 1
ATOM 714 O O . LEU A 1 88 ? 1.324 -2.591 8.300 1.00 92.50 88 LEU A O 1
ATOM 718 N N . GLU A 1 89 ? 0.287 -2.126 6.347 1.00 92.69 89 GLU A N 1
ATOM 719 C CA . GLU A 1 89 ? 1.121 -2.977 5.503 1.00 92.69 89 GLU A CA 1
ATOM 720 C C . GLU A 1 89 ? 1.395 -2.315 4.162 1.00 92.69 89 GLU A C 1
ATOM 722 O O . GLU A 1 89 ? 0.499 -1.709 3.574 1.00 92.69 89 GLU A O 1
ATOM 727 N N . VAL A 1 90 ? 2.614 -2.496 3.662 1.00 91.25 90 VAL A N 1
ATOM 728 C CA . VAL A 1 90 ? 2.967 -2.224 2.269 1.00 91.25 90 VAL A CA 1
ATOM 729 C C . VAL A 1 90 ? 3.853 -3.353 1.763 1.00 91.25 90 VAL A C 1
ATOM 731 O O . VAL A 1 90 ? 4.900 -3.632 2.346 1.00 91.25 90 VAL A O 1
ATOM 734 N N . ASP A 1 91 ? 3.436 -3.988 0.675 1.00 89.50 91 ASP A N 1
ATOM 735 C CA . ASP A 1 91 ? 4.204 -5.015 -0.019 1.00 89.50 91 ASP A CA 1
ATOM 736 C C . ASP A 1 91 ? 4.392 -4.618 -1.486 1.00 89.50 91 ASP A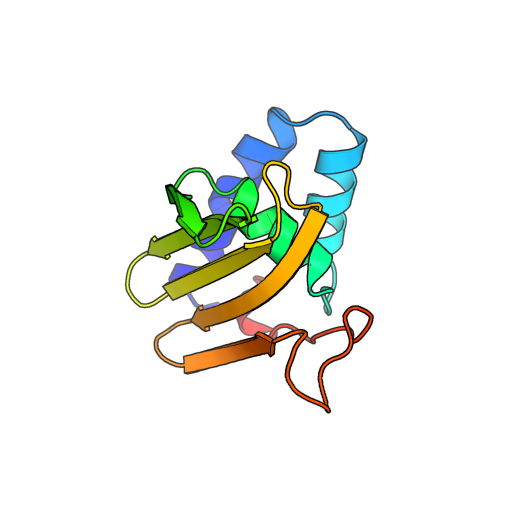 C 1
ATOM 738 O O . ASP A 1 91 ? 3.456 -4.143 -2.136 1.00 89.50 91 ASP A O 1
ATOM 742 N N . ALA A 1 92 ? 5.598 -4.848 -2.005 1.00 83.94 92 ALA A N 1
ATOM 743 C CA . ALA A 1 92 ? 5.899 -4.742 -3.428 1.00 83.94 92 ALA A CA 1
ATOM 744 C C . ALA A 1 92 ? 6.680 -5.974 -3.885 1.00 83.94 92 ALA A C 1
ATOM 746 O O . ALA A 1 92 ? 7.756 -6.282 -3.359 1.00 83.94 92 ALA A O 1
ATOM 747 N N . ILE A 1 93 ? 6.123 -6.663 -4.871 1.00 82.25 93 ILE A N 1
ATOM 748 C CA . ILE A 1 93 ? 6.745 -7.756 -5.606 1.00 82.25 93 ILE A CA 1
ATOM 749 C C . ILE A 1 93 ? 6.937 -7.259 -7.034 1.00 82.25 93 ILE A C 1
ATOM 751 O O . ILE A 1 93 ? 5.982 -6.775 -7.640 1.00 82.25 93 ILE A O 1
ATOM 755 N N . VAL A 1 94 ? 8.150 -7.355 -7.563 1.00 76.44 94 VAL A N 1
ATOM 756 C CA . VAL A 1 94 ? 8.480 -6.934 -8.927 1.00 76.44 94 VAL A CA 1
ATOM 757 C C . VAL A 1 94 ? 9.207 -8.071 -9.621 1.00 76.44 94 VAL A C 1
ATOM 759 O O . VAL A 1 94 ? 10.171 -8.600 -9.076 1.00 76.44 94 VAL A O 1
ATOM 762 N N . GLY A 1 95 ? 8.732 -8.476 -10.800 1.00 70.38 95 GLY A N 1
ATOM 763 C CA . GLY A 1 95 ? 9.317 -9.599 -11.540 1.00 70.38 95 GLY A CA 1
ATOM 764 C C . GLY A 1 95 ? 9.347 -10.906 -10.737 1.00 70.38 95 GLY A C 1
ATOM 765 O O . GLY A 1 95 ? 10.280 -11.686 -10.878 1.00 70.38 95 GLY A O 1
ATOM 766 N N . GLY A 1 96 ? 8.376 -11.113 -9.841 1.00 71.19 96 GLY A N 1
ATOM 767 C CA . GLY A 1 96 ? 8.333 -12.271 -8.940 1.00 71.19 96 GLY A CA 1
ATOM 768 C C . GLY A 1 96 ? 9.206 -12.16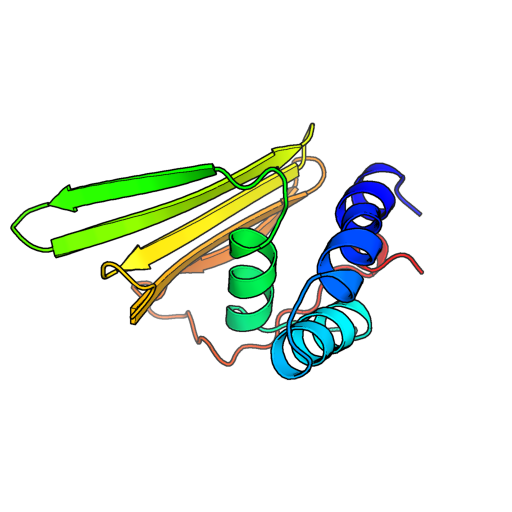3 -7.681 1.00 71.19 96 GLY A C 1
ATOM 769 O O . GLY A 1 96 ? 9.056 -12.983 -6.774 1.00 71.19 96 GLY A O 1
ATOM 770 N N . GLU A 1 97 ? 10.051 -11.137 -7.553 1.00 70.56 97 GLU A N 1
ATOM 771 C CA . GLU A 1 97 ? 10.891 -10.926 -6.372 1.00 70.56 97 GLU A CA 1
ATOM 772 C C . GLU A 1 97 ? 10.264 -9.942 -5.386 1.00 70.56 97 GLU A C 1
ATOM 774 O O . GLU A 1 97 ? 9.755 -8.882 -5.753 1.00 70.56 97 GLU A O 1
ATOM 779 N N . LYS A 1 98 ? 10.306 -10.274 -4.092 1.00 76.06 98 LYS A N 1
ATOM 780 C CA . LYS A 1 98 ? 9.791 -9.398 -3.035 1.00 76.06 98 LYS A CA 1
ATOM 781 C C . LYS A 1 98 ? 10.820 -8.322 -2.703 1.00 76.06 98 LYS A C 1
ATOM 783 O O . LYS A 1 98 ? 11.772 -8.582 -1.975 1.00 76.06 98 LYS A O 1
ATOM 788 N N . ILE A 1 99 ? 10.577 -7.111 -3.193 1.00 76.50 99 ILE A N 1
ATOM 789 C CA . ILE A 1 99 ? 11.473 -5.966 -3.007 1.00 76.50 99 ILE A CA 1
ATOM 790 C C . ILE A 1 99 ? 11.156 -5.225 -1.708 1.00 76.50 99 ILE A C 1
ATOM 792 O O . ILE A 1 99 ? 12.057 -4.793 -0.992 1.00 76.50 99 ILE A O 1
ATOM 796 N N . ILE A 1 100 ? 9.868 -5.079 -1.382 1.00 81.19 100 ILE A N 1
ATOM 797 C CA . ILE A 1 100 ? 9.426 -4.317 -0.211 1.00 81.19 100 ILE A CA 1
ATOM 798 C C . ILE A 1 100 ? 8.471 -5.154 0.618 1.00 81.19 100 ILE A C 1
ATOM 800 O O . ILE A 1 100 ? 7.534 -5.768 0.104 1.00 81.19 100 ILE A O 1
ATOM 804 N N . ARG A 1 101 ? 8.732 -5.149 1.924 1.00 85.50 101 ARG A N 1
ATOM 805 C CA . ARG A 1 101 ? 7.905 -5.776 2.942 1.00 85.50 101 ARG A CA 1
ATOM 806 C C . ARG A 1 101 ? 7.882 -4.876 4.173 1.00 85.50 101 ARG A C 1
ATOM 808 O O . ARG A 1 101 ? 8.845 -4.847 4.934 1.00 85.50 101 ARG A O 1
ATOM 815 N N . TYR A 1 102 ? 6.793 -4.146 4.369 1.00 87.69 102 TYR A N 1
ATOM 816 C CA . TYR A 1 102 ? 6.594 -3.265 5.516 1.00 87.69 102 TYR A CA 1
ATOM 817 C C . TYR A 1 102 ? 5.325 -3.641 6.265 1.00 87.69 102 TYR A C 1
ATOM 819 O O . TYR A 1 102 ? 4.279 -3.830 5.648 1.00 87.69 102 TYR A O 1
ATOM 827 N N . ARG A 1 103 ? 5.423 -3.733 7.594 1.00 89.00 103 ARG A N 1
ATOM 828 C CA . ARG A 1 103 ? 4.314 -4.013 8.514 1.00 89.00 103 ARG A CA 1
ATOM 829 C C . ARG A 1 103 ? 4.489 -3.204 9.789 1.00 89.00 103 ARG A C 1
ATOM 831 O O . ARG A 1 103 ? 5.428 -3.456 10.539 1.00 89.00 103 ARG A O 1
ATOM 838 N N . THR A 1 104 ? 3.579 -2.284 10.081 1.00 85.62 104 THR A N 1
ATOM 839 C CA . THR A 1 104 ? 3.657 -1.389 11.256 1.00 85.62 104 THR A CA 1
ATOM 840 C C . THR A 1 104 ? 3.589 -2.137 12.589 1.00 85.62 104 THR A C 1
ATOM 842 O O . THR A 1 104 ? 3.981 -1.612 13.624 1.00 85.62 104 THR A O 1
ATOM 845 N N . TYR A 1 105 ? 3.056 -3.356 12.578 1.00 82.62 105 TYR A N 1
ATOM 846 C CA . TYR A 1 105 ? 2.922 -4.215 13.752 1.00 82.62 105 TYR A CA 1
ATOM 847 C C . TYR A 1 105 ? 4.103 -5.190 13.930 1.00 82.62 105 TYR A C 1
ATOM 849 O O . TYR A 1 105 ? 4.121 -5.952 14.893 1.00 82.62 105 TYR A O 1
ATOM 857 N N . GLU A 1 106 ? 5.091 -5.181 13.028 1.00 83.31 106 GLU A N 1
ATOM 858 C CA . GLU A 1 106 ? 6.350 -5.910 13.209 1.00 83.31 106 GLU A CA 1
ATOM 859 C C . GLU A 1 106 ? 7.371 -5.012 13.936 1.00 83.31 106 GLU A C 1
ATOM 861 O O . GLU A 1 106 ? 7.546 -3.842 13.600 1.00 83.31 106 GLU A O 1
ATOM 866 N N . SER A 1 107 ? 8.083 -5.560 14.927 1.00 59.44 107 SER A N 1
ATOM 867 C CA . SER A 1 107 ? 8.946 -4.807 15.860 1.00 59.44 107 SER A CA 1
ATOM 868 C C . SER A 1 107 ? 10.158 -4.101 15.232 1.00 59.44 107 SER A C 1
ATOM 870 O O . SER A 1 107 ? 10.837 -3.334 15.910 1.00 59.44 107 SER A O 1
ATOM 872 N N . ARG A 1 108 ? 10.451 -4.352 13.950 1.00 64.69 108 ARG A N 1
ATOM 873 C CA . ARG A 1 108 ? 11.612 -3.811 13.219 1.00 64.69 108 ARG A CA 1
ATOM 874 C C . ARG A 1 108 ? 11.239 -2.802 12.123 1.00 64.69 108 ARG A C 1
ATOM 876 O O . ARG A 1 108 ? 12.110 -2.391 11.355 1.00 64.69 108 ARG A O 1
ATOM 883 N N . SER A 1 109 ? 9.970 -2.414 12.027 1.00 61.09 109 SER A N 1
ATOM 884 C CA . SER A 1 109 ? 9.449 -1.597 10.928 1.00 61.09 109 SER A CA 1
ATOM 885 C C . SER A 1 109 ? 9.320 -0.125 11.329 1.00 61.09 109 SER A C 1
ATOM 887 O O . SER A 1 109 ? 8.540 0.205 12.216 1.00 61.09 109 SER A O 1
ATOM 889 N N . SER A 1 110 ? 10.034 0.778 10.647 1.00 61.44 110 SER A N 1
ATOM 890 C CA . SER A 1 110 ? 9.869 2.237 10.791 1.00 61.44 110 SER A CA 1
ATOM 891 C C . SER A 1 110 ? 9.319 2.847 9.500 1.00 61.44 110 SER A C 1
ATOM 893 O O . SER A 1 110 ? 9.768 2.473 8.416 1.00 61.44 110 SER A O 1
ATOM 895 N N . LEU A 1 111 ? 8.353 3.769 9.621 1.00 58.28 111 LEU A N 1
ATOM 896 C CA . LEU A 1 111 ? 7.757 4.519 8.500 1.00 58.28 111 LEU A CA 1
ATOM 897 C C . LEU A 1 111 ? 8.779 5.432 7.808 1.00 58.28 111 LEU A C 1
ATOM 899 O O . LEU A 1 111 ? 8.740 5.592 6.592 1.00 58.28 111 LEU A O 1
ATOM 903 N N . GLU A 1 112 ? 9.721 5.980 8.580 1.00 56.28 112 GLU A N 1
ATOM 904 C CA . GLU A 1 112 ? 10.757 6.907 8.102 1.00 56.28 112 GLU A CA 1
ATOM 905 C C . GLU A 1 112 ? 11.946 6.196 7.448 1.00 56.28 112 GLU A C 1
ATOM 907 O O . GLU A 1 112 ? 12.882 6.835 6.961 1.00 56.28 112 GLU A O 1
ATOM 912 N N . LYS A 1 113 ? 11.944 4.858 7.435 1.00 59.38 113 LYS A N 1
ATOM 913 C CA . LYS A 1 113 ? 13.008 4.102 6.787 1.00 59.38 113 LYS A CA 1
ATOM 914 C C . LYS A 1 113 ? 12.912 4.338 5.282 1.00 59.38 113 LYS A C 1
ATOM 916 O O . LYS A 1 113 ? 12.048 3.772 4.617 1.00 59.38 113 LYS A O 1
ATOM 921 N N . LYS A 1 114 ? 13.819 5.160 4.750 1.00 58.00 114 LYS A N 1
ATOM 922 C CA . LYS A 1 114 ? 14.036 5.277 3.306 1.00 58.00 114 LYS A CA 1
ATOM 923 C C . LYS A 1 114 ? 14.378 3.897 2.761 1.00 58.00 114 LYS A C 1
ATOM 925 O O . LYS A 1 114 ? 15.318 3.252 3.232 1.00 58.00 114 LYS A O 1
ATOM 930 N N . ILE A 1 115 ? 13.593 3.438 1.799 1.00 62.78 115 ILE A N 1
ATOM 931 C CA . ILE A 1 115 ? 13.828 2.187 1.097 1.00 62.78 115 ILE A CA 1
ATOM 932 C C . ILE A 1 115 ? 14.455 2.557 -0.237 1.00 62.78 115 ILE A C 1
ATOM 934 O O . ILE A 1 115 ? 13.871 3.299 -1.027 1.00 62.78 115 ILE A O 1
ATOM 938 N N . SER A 1 116 ? 15.681 2.084 -0.456 1.00 55.03 116 SER A N 1
ATOM 939 C CA . SER A 1 116 ? 16.313 2.190 -1.765 1.00 55.03 116 SER A CA 1
ATOM 940 C C . SER A 1 116 ? 15.532 1.301 -2.722 1.00 55.03 116 SER A C 1
ATOM 942 O O . SER A 1 116 ? 15.332 0.113 -2.454 1.00 55.03 116 SER A O 1
ATOM 944 N N . LEU A 1 117 ? 15.025 1.898 -3.795 1.00 52.69 117 LEU A N 1
ATOM 945 C CA . LEU A 1 117 ? 14.465 1.123 -4.886 1.00 52.69 117 LEU A CA 1
ATOM 946 C C . LEU A 1 117 ? 15.647 0.563 -5.682 1.00 52.69 117 LEU A C 1
ATOM 948 O O . LEU A 1 117 ? 16.583 1.317 -5.952 1.00 52.69 117 LEU A O 1
ATOM 952 N N . PRO A 1 118 ? 15.637 -0.727 -6.060 1.00 44.84 118 PRO A N 1
ATOM 953 C CA . PRO A 1 118 ? 16.611 -1.240 -7.010 1.00 44.84 118 PRO A CA 1
ATOM 954 C C . PRO A 1 118 ? 16.671 -0.315 -8.230 1.00 44.84 118 PRO A C 1
ATOM 956 O O . PRO A 1 118 ? 15.625 0.107 -8.722 1.00 44.84 118 PRO A O 1
ATOM 959 N N . ALA A 1 119 ? 17.876 0.009 -8.707 1.00 40.16 119 ALA A N 1
ATOM 960 C CA . ALA A 1 119 ? 18.081 0.934 -9.828 1.00 40.16 119 ALA A CA 1
ATOM 961 C C . ALA A 1 119 ? 17.291 0.521 -11.087 1.00 40.16 119 ALA A C 1
ATOM 963 O O . ALA A 1 119 ? 16.756 1.373 -11.794 1.00 40.16 119 ALA A O 1
ATOM 964 N N . ASP A 1 120 ? 17.103 -0.788 -11.285 1.00 39.00 120 ASP A N 1
ATOM 965 C CA . ASP A 1 120 ? 16.272 -1.356 -12.353 1.00 39.00 1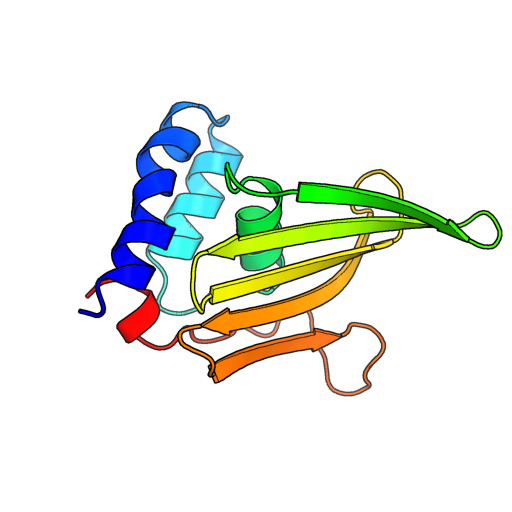20 ASP A CA 1
ATOM 966 C C . ASP A 1 120 ? 14.796 -0.929 -12.284 1.00 39.00 120 ASP A C 1
ATOM 968 O O . ASP A 1 120 ? 14.092 -0.978 -13.295 1.00 39.00 120 ASP A O 1
ATOM 972 N N . LEU A 1 121 ? 14.324 -0.496 -11.107 1.00 41.34 121 LEU A N 1
ATOM 973 C CA . LEU A 1 121 ? 12.967 -0.000 -10.879 1.00 41.34 121 LEU A CA 1
ATOM 974 C C . LEU A 1 121 ? 12.783 1.487 -11.190 1.00 41.34 121 LEU A C 1
ATOM 976 O O . LEU A 1 121 ? 11.645 1.948 -11.258 1.00 41.34 121 LEU A O 1
ATOM 980 N N . LEU A 1 122 ? 13.873 2.238 -11.343 1.00 39.81 122 LEU A N 1
ATOM 981 C CA . LEU A 1 122 ? 13.858 3.696 -11.485 1.00 39.81 122 LEU A CA 1
ATOM 982 C C . LEU A 1 122 ? 14.085 4.176 -12.923 1.00 39.81 122 LEU A C 1
ATOM 984 O O . LEU A 1 122 ? 14.033 5.372 -13.182 1.00 39.81 122 LEU A O 1
ATOM 988 N N . GLY A 1 123 ? 14.241 3.257 -13.878 1.00 37.84 123 GLY A N 1
ATOM 989 C CA . GLY A 1 123 ? 14.266 3.606 -15.298 1.00 37.84 123 GLY A CA 1
ATOM 990 C C . GLY A 1 123 ? 15.472 4.451 -15.718 1.00 37.84 123 GLY A C 1
ATOM 991 O O . GLY A 1 123 ? 15.306 5.319 -16.572 1.00 37.84 123 GLY A O 1
ATOM 992 N N . ASN A 1 124 ? 16.650 4.173 -15.148 1.00 32.69 124 ASN A N 1
ATOM 993 C CA . ASN A 1 124 ? 17.941 4.582 -15.713 1.00 32.69 124 ASN A CA 1
ATOM 994 C C . ASN A 1 124 ? 18.644 3.387 -16.367 1.00 32.69 124 ASN A C 1
ATOM 996 O O . ASN A 1 124 ? 18.563 2.269 -15.808 1.00 32.69 124 ASN A O 1
#

pLDDT: mean 72.39, std 17.91, range [32.69, 96.62]

Organism: NCBI:txid2574798

Mean predicted aligned error: 9.84 Å

Secondary structure (DSSP, 8-state):
--HHHHHHHHTHHHHHHHS-HHHHHHHHHHHTSSEE-HHHHHHHHHH-TTPEEEEEEETTEEEEEEEEEETTEEEEEEEESTT--EEEEEEEEETTEEEEEEETTSTT--TT-PEEPPGGGTT-